Protein AF-A0AAV8Z902-F1 (afdb_monomer)

pLDDT: mean 86.66, std 8.31, range [62.47, 94.75]

Structure (mmCIF, N/CA/C/O backbone):
data_AF-A0AAV8Z902-F1
#
_entry.id   AF-A0AAV8Z902-F1
#
loop_
_atom_site.group_PDB
_atom_site.id
_atom_site.type_symbol
_atom_site.label_atom_id
_atom_site.label_alt_id
_atom_site.label_comp_id
_atom_site.label_asym_id
_atom_site.label_entity_id
_atom_site.label_seq_id
_atom_site.pdbx_PDB_ins_code
_atom_site.Cartn_x
_atom_site.Cartn_y
_atom_site.Cartn_z
_atom_site.occupancy
_atom_site.B_iso_or_equiv
_atom_site.auth_seq_id
_atom_site.auth_comp_id
_atom_site.auth_asym_id
_atom_site.auth_atom_id
_atom_site.pdbx_PDB_model_num
ATOM 1 N N . MET A 1 1 ? -0.332 1.122 -14.052 1.00 78.38 1 MET A N 1
ATOM 2 C CA . MET A 1 1 ? -1.616 1.659 -13.544 1.00 78.38 1 MET A CA 1
ATOM 3 C C . MET A 1 1 ? -2.048 0.790 -12.381 1.00 78.38 1 MET A C 1
ATOM 5 O O . MET A 1 1 ? -1.805 -0.399 -12.481 1.00 78.38 1 MET A O 1
ATOM 9 N N . GLY A 1 2 ? -2.609 1.351 -11.308 1.00 84.31 2 GLY A N 1
ATOM 10 C CA . GLY A 1 2 ? -3.153 0.586 -10.179 1.00 84.31 2 GLY A CA 1
ATOM 11 C C . GLY A 1 2 ? -4.552 1.074 -9.802 1.00 84.31 2 GLY A C 1
ATOM 12 O O . GLY A 1 2 ? -4.830 2.273 -9.896 1.00 84.31 2 GLY A O 1
ATOM 13 N N . LEU A 1 3 ? -5.412 0.143 -9.398 1.00 92.12 3 LEU A N 1
ATOM 14 C CA . LEU A 1 3 ? -6.797 0.368 -8.986 1.00 92.12 3 LEU A CA 1
ATOM 15 C C . LEU A 1 3 ? -6.975 -0.207 -7.577 1.00 92.12 3 LEU A C 1
ATOM 17 O O . LEU A 1 3 ? -6.486 -1.299 -7.299 1.00 92.12 3 LEU A O 1
ATOM 21 N N . LEU A 1 4 ? -7.672 0.514 -6.705 1.00 92.94 4 LEU A N 1
ATOM 22 C CA . LEU A 1 4 ? -8.093 0.023 -5.397 1.00 92.94 4 LEU A CA 1
ATOM 23 C C . LEU A 1 4 ? -9.608 -0.142 -5.389 1.00 92.94 4 LEU A C 1
ATOM 25 O O . LEU A 1 4 ? -10.330 0.810 -5.692 1.00 92.94 4 LEU A O 1
ATOM 29 N N . CYS A 1 5 ? -10.075 -1.322 -4.990 1.00 92.25 5 CYS A N 1
ATOM 30 C CA . CYS A 1 5 ? -11.492 -1.663 -4.923 1.00 92.25 5 CYS A CA 1
ATOM 31 C C . CYS A 1 5 ? -11.886 -2.202 -3.546 1.00 92.25 5 CYS A C 1
ATOM 33 O O . CYS A 1 5 ? -11.049 -2.717 -2.805 1.00 92.25 5 CYS A O 1
ATOM 35 N N . SER A 1 6 ? -13.173 -2.107 -3.212 1.00 91.25 6 SER A N 1
ATOM 36 C CA . SER A 1 6 ? -13.761 -2.863 -2.109 1.00 91.25 6 SER A CA 1
ATOM 37 C C . SER A 1 6 ? -13.967 -4.319 -2.515 1.00 91.25 6 SER A C 1
ATOM 39 O O . SER A 1 6 ? -14.067 -4.640 -3.699 1.00 91.25 6 SER A O 1
ATOM 41 N N . GLY A 1 7 ? -14.140 -5.191 -1.519 1.00 87.31 7 GLY A N 1
ATOM 42 C CA . GLY A 1 7 ? -14.581 -6.569 -1.756 1.00 87.31 7 GLY A CA 1
ATOM 43 C C . GLY A 1 7 ? -15.967 -6.674 -2.409 1.00 87.31 7 GLY A C 1
ATOM 44 O O . GLY A 1 7 ? -16.292 -7.712 -2.969 1.00 87.31 7 GLY A O 1
ATOM 45 N N . GLU A 1 8 ? -16.760 -5.600 -2.386 1.00 90.75 8 GLU A N 1
ATOM 46 C CA . GLU A 1 8 ? -18.079 -5.515 -3.031 1.00 90.75 8 GLU A CA 1
ATOM 47 C C . GLU A 1 8 ? -17.999 -5.057 -4.501 1.00 90.75 8 GLU A C 1
ATOM 49 O O . GLU A 1 8 ? -19.023 -4.949 -5.169 1.00 90.75 8 GLU A O 1
ATOM 54 N N . GLY A 1 9 ? -16.795 -4.776 -5.017 1.00 88.19 9 GLY A N 1
ATOM 55 C CA . GLY A 1 9 ? -16.571 -4.392 -6.414 1.00 88.19 9 GLY A CA 1
ATOM 56 C C . GLY A 1 9 ? -16.594 -2.886 -6.694 1.00 88.19 9 GLY A C 1
ATOM 57 O O . GLY A 1 9 ? -16.490 -2.485 -7.851 1.00 88.19 9 GLY A O 1
ATOM 58 N N . TYR A 1 10 ? -16.681 -2.032 -5.668 1.00 91.00 10 TYR A N 1
ATOM 59 C CA . TYR A 1 10 ? -16.613 -0.578 -5.850 1.00 91.00 10 TYR A CA 1
ATOM 60 C C . TYR A 1 10 ? -15.171 -0.094 -5.952 1.00 91.00 10 TYR A C 1
ATOM 62 O O . TYR A 1 10 ? -14.348 -0.396 -5.090 1.00 91.00 10 TYR A O 1
ATOM 70 N N . THR A 1 11 ? -14.875 0.725 -6.958 1.00 94.06 11 THR A N 1
ATOM 71 C CA . THR A 1 11 ? -13.584 1.413 -7.070 1.00 94.06 11 THR A CA 1
ATOM 72 C C . THR A 1 11 ? -13.492 2.550 -6.057 1.00 94.06 11 THR A C 1
ATOM 74 O O . THR A 1 11 ? -14.282 3.490 -6.098 1.00 94.06 11 THR A O 1
ATOM 77 N N . TRP A 1 12 ? -12.487 2.492 -5.186 1.00 92.75 12 TRP A N 1
ATOM 78 C CA . TRP A 1 12 ? -12.170 3.539 -4.214 1.00 92.75 12 TRP A CA 1
ATOM 79 C C . TRP A 1 12 ? -11.199 4.575 -4.757 1.00 92.75 12 TRP A C 1
ATOM 81 O O . TRP A 1 12 ? -11.341 5.764 -4.479 1.00 92.75 12 TRP A O 1
ATOM 91 N N . ASN A 1 13 ? -10.171 4.124 -5.475 1.00 94.75 13 ASN A N 1
ATOM 92 C CA . ASN A 1 13 ? -9.101 5.001 -5.927 1.00 94.75 13 ASN A CA 1
ATOM 93 C C . ASN A 1 13 ? -8.398 4.426 -7.163 1.00 94.75 13 ASN A C 1
ATOM 95 O O . ASN A 1 13 ? -8.354 3.209 -7.357 1.00 94.75 13 ASN A O 1
ATOM 99 N N . LEU A 1 14 ? -7.827 5.298 -7.993 1.00 92.75 14 LEU A N 1
ATOM 100 C CA . LEU A 1 14 ? -7.084 4.931 -9.195 1.00 92.75 14 LEU A CA 1
ATOM 101 C C . LEU A 1 14 ? -5.851 5.820 -9.337 1.00 92.75 14 LEU A C 1
ATOM 103 O O . LEU A 1 14 ? -5.933 7.041 -9.235 1.00 92.75 14 LEU A O 1
ATOM 107 N N . LYS A 1 15 ? -4.713 5.197 -9.655 1.00 88.81 15 LYS A N 1
ATOM 108 C CA . LYS A 1 15 ? -3.480 5.901 -10.001 1.00 88.81 15 LYS A CA 1
ATOM 109 C C . LYS A 1 15 ? -2.955 5.437 -11.358 1.00 88.81 15 LYS A C 1
ATOM 111 O O . LYS A 1 15 ? -2.536 4.287 -11.543 1.00 88.81 15 LYS A O 1
ATOM 116 N N . LEU A 1 16 ? -2.930 6.369 -12.307 1.00 85.25 16 LEU A N 1
ATOM 117 C CA . LEU A 1 16 ? -2.224 6.214 -13.575 1.00 85.25 16 LEU A CA 1
ATOM 118 C C . LEU A 1 16 ? -0.731 6.445 -13.346 1.00 85.25 16 LEU A C 1
ATOM 120 O O . LEU A 1 16 ? -0.323 7.448 -12.774 1.00 85.25 16 LEU A O 1
ATOM 124 N N . TYR A 1 17 ? 0.079 5.482 -13.778 1.00 79.75 17 TYR A N 1
ATOM 125 C CA . TYR A 1 17 ? 1.529 5.539 -13.645 1.00 79.75 17 TYR A CA 1
ATOM 126 C C . TYR A 1 17 ? 2.161 5.543 -15.031 1.00 79.75 17 TYR A C 1
ATOM 128 O O . TYR A 1 17 ? 2.014 4.566 -15.766 1.00 79.75 17 TYR A O 1
ATOM 136 N N . CYS A 1 18 ? 2.874 6.622 -15.357 1.00 83.19 18 CYS A N 1
ATOM 137 C CA . CYS A 1 18 ? 3.453 6.865 -16.683 1.00 83.19 18 CYS A CA 1
ATOM 138 C C . CYS A 1 18 ? 4.991 6.737 -16.711 1.00 83.19 18 CYS A C 1
ATOM 140 O O . CYS A 1 18 ? 5.639 7.290 -17.595 1.00 83.19 18 CYS A O 1
ATOM 142 N N . GLY A 1 19 ? 5.604 6.062 -15.730 1.00 74.19 19 GLY A N 1
ATOM 143 C CA . GLY A 1 19 ? 7.038 5.725 -15.754 1.00 74.19 19 GLY A CA 1
ATOM 144 C C . GLY A 1 19 ? 8.017 6.807 -15.282 1.00 74.19 19 GLY A C 1
ATOM 145 O O . GLY A 1 19 ? 9.203 6.513 -15.149 1.00 74.19 19 GLY A O 1
ATOM 146 N N . LYS A 1 20 ? 7.553 8.036 -15.016 1.00 71.56 20 LYS A N 1
ATOM 147 C CA . LYS A 1 20 ? 8.415 9.176 -14.635 1.00 71.56 20 LYS A CA 1
ATOM 148 C C . LYS A 1 20 ? 8.528 9.413 -13.127 1.00 71.56 20 LYS A C 1
ATOM 150 O O . LYS A 1 20 ? 9.455 10.075 -12.681 1.00 71.56 20 LYS A O 1
ATOM 155 N N . GLU A 1 21 ? 7.618 8.850 -12.341 1.00 67.75 21 GLU A N 1
ATOM 156 C CA . GLU A 1 21 ? 7.649 8.923 -10.880 1.00 67.75 21 GLU A CA 1
ATOM 157 C C . GLU A 1 21 ? 8.500 7.760 -10.352 1.00 67.75 21 GLU A C 1
ATOM 159 O O . GLU A 1 21 ? 8.004 6.657 -10.121 1.00 67.75 21 GLU A O 1
ATOM 164 N N . LYS A 1 22 ? 9.813 7.957 -10.240 1.00 62.47 22 LYS A N 1
ATOM 165 C CA . LYS A 1 22 ? 10.689 7.021 -9.528 1.00 62.47 22 LYS A CA 1
ATOM 166 C C . LYS A 1 22 ? 11.196 7.714 -8.278 1.00 62.47 22 LYS A C 1
ATOM 168 O O . LYS A 1 22 ? 12.055 8.583 -8.356 1.00 62.47 22 LYS A O 1
ATOM 173 N N . ASP A 1 23 ? 10.637 7.324 -7.143 1.00 66.44 23 ASP A N 1
ATOM 174 C CA . ASP A 1 23 ? 11.254 7.613 -5.859 1.00 66.44 23 ASP A CA 1
ATOM 175 C C . ASP A 1 23 ? 12.397 6.609 -5.664 1.00 66.44 23 ASP A C 1
ATOM 177 O O . ASP A 1 23 ? 12.192 5.404 -5.811 1.00 66.44 23 ASP A O 1
ATOM 181 N N . ALA A 1 24 ? 13.610 7.087 -5.392 1.00 64.75 24 ALA A N 1
ATOM 182 C CA . ALA A 1 24 ? 14.765 6.212 -5.189 1.00 64.75 24 ALA A CA 1
ATOM 183 C C . ALA A 1 24 ? 14.652 5.390 -3.892 1.00 64.75 24 ALA A C 1
ATOM 185 O O . ALA A 1 24 ? 15.332 4.377 -3.745 1.00 64.75 24 ALA A O 1
ATOM 186 N N . SER A 1 25 ? 13.795 5.817 -2.958 1.00 67.94 25 SER A N 1
ATOM 187 C CA . SER A 1 25 ? 13.664 5.225 -1.625 1.00 67.94 25 SER A CA 1
ATOM 188 C C . SER A 1 25 ? 12.684 4.049 -1.542 1.00 67.94 25 SER A C 1
ATOM 190 O O . SER A 1 25 ? 12.698 3.313 -0.555 1.00 67.94 25 SER A O 1
ATOM 192 N N . ALA A 1 26 ? 11.834 3.841 -2.554 1.00 68.31 26 ALA A N 1
ATOM 193 C CA . ALA A 1 26 ? 10.803 2.809 -2.519 1.00 68.31 26 ALA A CA 1
ATOM 194 C C . ALA A 1 26 ? 10.494 2.234 -3.904 1.00 68.31 26 ALA A C 1
ATOM 196 O O . ALA A 1 26 ? 10.549 2.918 -4.925 1.00 68.31 26 ALA A O 1
ATOM 197 N N .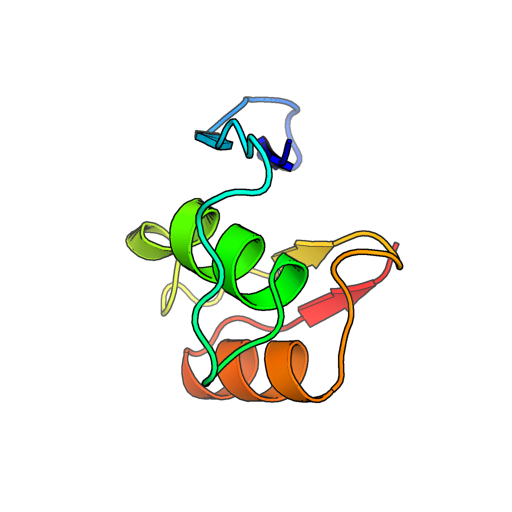 SER A 1 27 ? 10.115 0.953 -3.936 1.00 84.31 27 SER A N 1
ATOM 198 C CA . SER A 1 27 ? 9.684 0.320 -5.180 1.00 84.31 27 SER A CA 1
ATOM 199 C C . SER A 1 27 ? 8.397 0.976 -5.700 1.00 84.31 27 SER A C 1
ATOM 201 O O . SER A 1 27 ? 7.496 1.322 -4.929 1.00 84.31 27 SER A O 1
ATOM 203 N N . VAL A 1 28 ? 8.295 1.126 -7.024 1.00 87.19 28 VAL A N 1
ATOM 204 C CA . VAL A 1 28 ? 7.099 1.678 -7.683 1.00 87.19 28 VAL A CA 1
ATOM 205 C C . VAL A 1 28 ? 5.814 0.954 -7.243 1.00 87.19 28 VAL A C 1
ATOM 207 O O . VAL A 1 28 ? 4.853 1.649 -6.903 1.00 87.19 28 VAL A O 1
ATOM 210 N N . PRO A 1 29 ? 5.765 -0.394 -7.177 1.00 88.19 29 PRO A N 1
ATOM 211 C CA . PRO A 1 29 ? 4.566 -1.093 -6.725 1.00 88.19 29 PRO A CA 1
ATOM 212 C C . PRO A 1 29 ? 4.189 -0.773 -5.272 1.00 88.19 29 PRO A C 1
ATOM 214 O O . PRO A 1 29 ? 3.022 -0.497 -5.002 1.00 88.19 29 PRO A O 1
ATOM 217 N N . THR A 1 30 ? 5.163 -0.704 -4.354 1.00 90.12 30 THR A N 1
ATOM 218 C CA . THR A 1 30 ? 4.905 -0.309 -2.957 1.00 90.12 30 THR A CA 1
ATOM 219 C C . THR A 1 30 ? 4.285 1.085 -2.884 1.00 90.12 30 THR A C 1
ATOM 221 O O . THR A 1 30 ? 3.278 1.275 -2.206 1.00 90.12 30 THR A O 1
ATOM 224 N N . ASN A 1 31 ? 4.854 2.058 -3.600 1.00 89.81 31 ASN A N 1
ATOM 225 C CA . ASN A 1 31 ? 4.349 3.430 -3.580 1.00 89.81 31 ASN A CA 1
ATOM 226 C C . ASN A 1 31 ? 2.926 3.529 -4.128 1.00 89.81 31 ASN A C 1
ATOM 228 O O . ASN A 1 31 ? 2.114 4.272 -3.583 1.00 89.81 31 ASN A O 1
ATOM 232 N N . ILE A 1 32 ? 2.604 2.767 -5.174 1.00 91.06 32 ILE A N 1
ATOM 233 C CA . ILE A 1 32 ? 1.242 2.715 -5.711 1.00 91.06 32 ILE A CA 1
ATOM 234 C C . ILE A 1 32 ? 0.262 2.231 -4.635 1.00 91.06 32 ILE A C 1
ATOM 236 O O . ILE A 1 32 ? -0.753 2.890 -4.421 1.00 91.06 32 ILE A O 1
ATOM 240 N N . VAL A 1 33 ? 0.571 1.139 -3.927 1.00 91.88 33 VAL A N 1
ATOM 241 C CA . VAL A 1 33 ? -0.322 0.581 -2.894 1.00 91.88 33 VAL A CA 1
ATOM 242 C C . VAL A 1 33 ? -0.527 1.550 -1.730 1.00 91.88 33 VAL A C 1
ATOM 244 O O . VAL A 1 33 ? -1.667 1.760 -1.313 1.00 91.88 33 VAL A O 1
ATOM 247 N N . ILE A 1 34 ? 0.549 2.169 -1.236 1.00 91.81 34 ILE A N 1
ATOM 248 C CA . ILE A 1 34 ? 0.479 3.120 -0.118 1.00 91.81 34 ILE A CA 1
ATOM 249 C C . ILE A 1 34 ? -0.356 4.346 -0.495 1.00 91.81 34 ILE A C 1
ATOM 251 O O . ILE A 1 34 ? -1.241 4.728 0.262 1.00 91.81 34 ILE A O 1
ATOM 255 N N . ILE A 1 35 ? -0.132 4.921 -1.681 1.00 92.12 35 ILE A N 1
ATOM 256 C CA . ILE A 1 35 ? -0.877 6.101 -2.147 1.00 92.12 35 ILE A CA 1
ATOM 257 C C . ILE A 1 35 ? -2.355 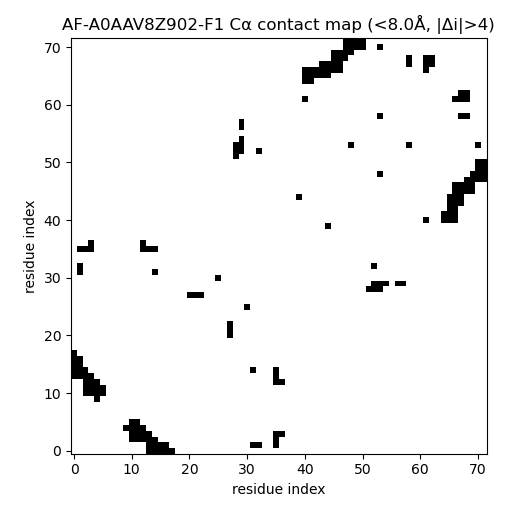5.774 -2.351 1.00 92.12 35 ILE A C 1
ATOM 259 O O . ILE A 1 35 ? -3.225 6.539 -1.945 1.00 92.12 35 ILE A O 1
ATOM 263 N N . LEU A 1 36 ? -2.660 4.634 -2.976 1.00 93.94 36 LEU A N 1
ATOM 264 C CA . LEU A 1 36 ? -4.047 4.240 -3.199 1.00 93.94 36 LEU A CA 1
ATOM 265 C C . LEU A 1 36 ? -4.794 4.035 -1.877 1.00 93.94 36 LEU A C 1
ATOM 267 O O . LEU A 1 36 ? -5.954 4.433 -1.773 1.00 93.94 36 LEU A O 1
ATOM 271 N N . SER A 1 37 ? -4.117 3.451 -0.886 1.00 93.00 37 SER A N 1
ATOM 272 C CA . SER A 1 37 ? -4.703 3.037 0.391 1.00 93.00 37 SER A CA 1
ATOM 273 C C . SER A 1 37 ? -4.626 4.093 1.492 1.00 93.00 37 SER A C 1
ATOM 275 O O . SER A 1 37 ? -5.165 3.848 2.563 1.00 93.00 37 SER A O 1
ATOM 277 N N . GLU A 1 38 ? -3.995 5.250 1.265 1.00 93.38 38 GLU A N 1
ATOM 278 C CA . GLU A 1 38 ? -3.622 6.235 2.298 1.00 93.38 38 GLU A CA 1
ATOM 279 C C . GLU A 1 38 ? -4.752 6.560 3.290 1.00 93.38 38 GLU A C 1
ATOM 281 O O . GLU A 1 38 ? -4.536 6.578 4.498 1.00 93.38 38 GLU A O 1
ATOM 286 N N . LYS A 1 39 ? -5.978 6.750 2.788 1.00 92.44 39 LYS A N 1
ATOM 287 C CA . LYS A 1 39 ? -7.159 7.087 3.604 1.00 92.44 39 LYS A CA 1
ATOM 288 C C . LYS A 1 39 ? -7.762 5.910 4.374 1.00 92.44 39 LYS A C 1
ATOM 290 O O . LYS A 1 39 ? -8.646 6.127 5.194 1.00 92.44 39 LYS A O 1
ATOM 295 N N . LEU A 1 40 ? -7.350 4.687 4.061 1.00 92.50 40 LEU A N 1
ATOM 296 C CA . LEU A 1 40 ? -7.836 3.440 4.656 1.00 92.50 40 LEU A CA 1
ATOM 297 C C . LEU A 1 40 ? -6.805 2.792 5.586 1.00 92.50 40 LEU A C 1
ATOM 299 O O . LEU A 1 40 ? -7.150 1.842 6.291 1.00 92.50 40 LEU A O 1
ATOM 303 N N . LEU A 1 41 ? -5.565 3.290 5.585 1.00 93.25 41 LEU A N 1
ATOM 304 C CA . LEU A 1 41 ? -4.536 2.866 6.527 1.00 93.25 41 LE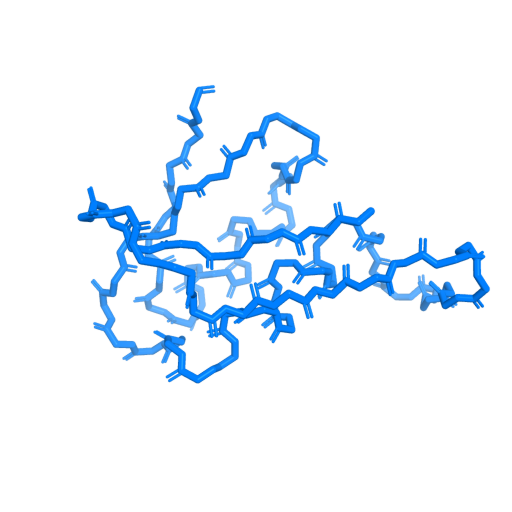U A CA 1
ATOM 305 C C . LEU A 1 41 ? -4.990 3.133 7.966 1.00 93.25 41 LEU A C 1
ATOM 307 O O . LEU A 1 41 ? -5.803 4.020 8.225 1.00 93.25 41 LEU A O 1
ATOM 311 N N . ASP A 1 42 ? -4.465 2.341 8.899 1.00 93.88 42 ASP A N 1
ATOM 312 C CA . ASP A 1 42 ? -4.745 2.417 10.338 1.00 93.88 42 ASP A CA 1
ATOM 313 C C . ASP A 1 42 ? -6.191 2.081 10.751 1.00 93.88 42 ASP A C 1
ATOM 315 O O . ASP A 1 42 ? -6.534 2.199 11.926 1.00 93.88 42 ASP A O 1
ATOM 319 N N . GLN A 1 43 ? -7.031 1.613 9.820 1.00 93.38 43 GLN A N 1
ATOM 320 C CA . GLN A 1 43 ? -8.428 1.230 10.080 1.00 93.38 43 GLN A CA 1
ATOM 321 C C . GLN A 1 43 ? -8.633 -0.277 10.296 1.00 93.38 43 GLN A C 1
ATOM 323 O O . GLN A 1 43 ? 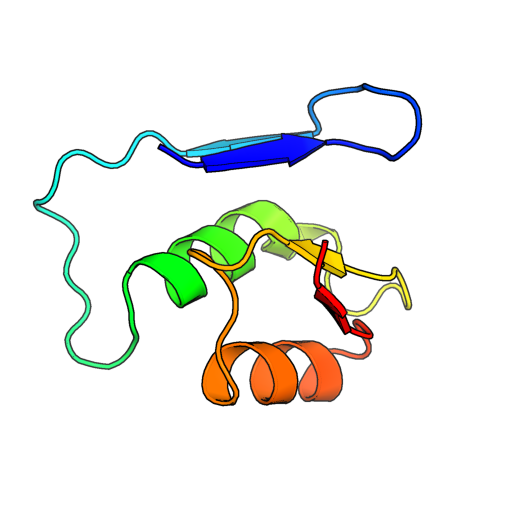-9.758 -0.757 10.177 1.00 93.38 43 GLN A O 1
ATOM 328 N N . GLU A 1 44 ? -7.564 -1.046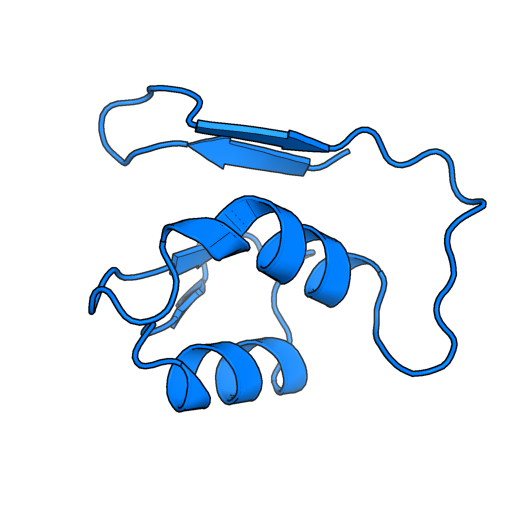 10.530 1.00 90.06 44 GLU A N 1
ATOM 329 C CA . GLU A 1 44 ? -7.633 -2.505 10.753 1.00 90.06 44 GLU A CA 1
ATOM 330 C C . GLU A 1 44 ? -8.245 -3.286 9.575 1.00 90.06 44 GLU A C 1
ATOM 332 O O . GLU A 1 44 ? -8.689 -4.429 9.697 1.00 90.06 44 GLU A O 1
ATOM 337 N N . ARG A 1 45 ? -8.234 -2.676 8.384 1.00 88.44 45 ARG A N 1
ATOM 338 C CA . ARG A 1 45 ? -8.678 -3.300 7.137 1.00 88.44 45 ARG A CA 1
ATOM 339 C C . ARG A 1 45 ? -7.588 -4.210 6.589 1.00 88.44 45 ARG A C 1
ATOM 341 O O . ARG A 1 45 ? -6.404 -3.906 6.677 1.00 88.44 45 ARG A O 1
ATOM 348 N N . THR A 1 46 ? -7.996 -5.314 5.968 1.00 91.94 46 THR A N 1
ATOM 349 C CA . THR A 1 46 ? -7.057 -6.201 5.272 1.00 91.94 46 THR A CA 1
ATOM 350 C C . THR A 1 46 ? -6.824 -5.700 3.850 1.00 91.94 46 THR A C 1
ATOM 352 O O . THR A 1 46 ? -7.773 -5.576 3.076 1.00 91.94 46 THR A O 1
ATOM 355 N N . ALA A 1 47 ? -5.567 -5.435 3.505 1.00 91.19 47 ALA A N 1
ATOM 356 C CA . ALA A 1 47 ? -5.153 -5.147 2.141 1.00 91.19 47 ALA A CA 1
ATOM 357 C C . ALA A 1 47 ? -4.904 -6.457 1.387 1.00 91.19 47 ALA A C 1
ATOM 359 O O . ALA A 1 47 ? -4.219 -7.356 1.883 1.00 91.19 47 ALA A O 1
ATOM 360 N N . ILE A 1 48 ? -5.454 -6.542 0.179 1.00 90.81 48 ILE A N 1
ATOM 361 C CA . ILE A 1 48 ? -5.274 -7.671 -0.726 1.00 90.81 48 ILE A CA 1
ATOM 362 C C . ILE A 1 48 ? -4.631 -7.138 -2.003 1.00 90.81 48 ILE A C 1
ATOM 364 O O . ILE A 1 48 ? -5.167 -6.213 -2.614 1.00 90.81 48 ILE A O 1
ATOM 368 N N . THR A 1 49 ? -3.485 -7.690 -2.398 1.00 90.50 49 THR A N 1
ATOM 369 C CA . THR A 1 49 ? -2.785 -7.272 -3.622 1.00 90.50 49 THR A CA 1
ATOM 370 C C . THR A 1 49 ? -2.368 -8.469 -4.461 1.00 90.50 49 THR A C 1
ATOM 372 O O . THR A 1 49 ? -2.275 -9.578 -3.950 1.00 90.50 49 THR A O 1
ATOM 375 N N . ASP A 1 50 ? -2.079 -8.237 -5.740 1.00 87.31 50 ASP A N 1
ATOM 376 C CA . ASP A 1 50 ? -1.467 -9.250 -6.600 1.00 87.31 50 ASP A CA 1
ATOM 377 C C . ASP A 1 50 ? 0.044 -9.420 -6.325 1.00 87.31 50 ASP A C 1
ATOM 379 O O . ASP A 1 50 ? 0.671 -8.658 -5.576 1.00 87.31 50 ASP A O 1
ATOM 383 N N . ASN A 1 51 ? 0.648 -10.408 -6.988 1.00 86.44 51 ASN A N 1
ATOM 384 C CA . ASN A 1 51 ? 2.084 -10.688 -6.916 1.00 86.44 51 ASN A CA 1
ATOM 385 C C . ASN A 1 51 ? 2.975 -9.524 -7.382 1.00 86.44 51 ASN A C 1
ATOM 387 O O . ASN A 1 51 ? 4.089 -9.384 -6.886 1.00 86.44 51 ASN A O 1
ATOM 391 N N . TRP A 1 52 ? 2.516 -8.693 -8.321 1.00 85.00 52 TRP A N 1
ATOM 392 C CA . TRP A 1 52 ? 3.289 -7.563 -8.846 1.00 85.00 52 TRP A CA 1
ATOM 393 C C . TRP A 1 52 ? 3.414 -6.433 -7.819 1.00 85.00 52 TRP A C 1
ATOM 395 O O . TRP A 1 52 ? 4.441 -5.754 -7.749 1.00 85.00 52 TRP A O 1
ATOM 405 N N . TYR A 1 53 ? 2.380 -6.240 -7.001 1.00 83.00 53 TYR A N 1
ATOM 406 C CA . TYR A 1 53 ? 2.373 -5.276 -5.904 1.00 83.00 53 TYR A CA 1
ATOM 407 C C . TYR A 1 53 ? 2.949 -5.828 -4.596 1.00 83.00 53 TYR A C 1
ATOM 409 O O . TYR A 1 53 ? 3.320 -5.047 -3.719 1.00 83.00 53 TYR A O 1
ATOM 417 N N . THR A 1 54 ? 3.087 -7.147 -4.471 1.00 87.19 54 THR A N 1
ATOM 418 C CA . THR A 1 54 ? 3.542 -7.808 -3.244 1.00 87.19 54 THR A CA 1
ATOM 419 C C . THR A 1 54 ? 5.057 -7.705 -3.044 1.00 87.19 54 THR A C 1
ATOM 421 O O . THR A 1 54 ? 5.857 -8.020 -3.920 1.00 87.19 54 THR A O 1
ATOM 424 N N . SER A 1 55 ? 5.480 -7.306 -1.842 1.00 89.19 55 SER A N 1
ATOM 425 C CA . SER A 1 55 ? 6.880 -7.384 -1.401 1.00 89.19 55 SER A CA 1
ATOM 426 C C . SER A 1 55 ? 6.970 -7.426 0.124 1.00 89.19 55 SER A C 1
ATOM 428 O O . SER A 1 55 ? 6.084 -6.916 0.810 1.00 89.19 55 SER A O 1
A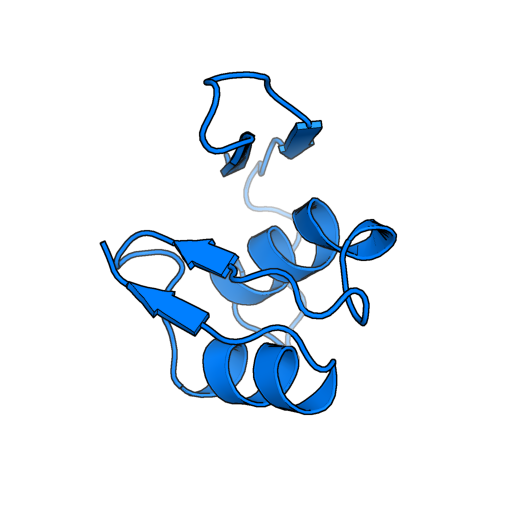TOM 430 N N . LEU A 1 56 ? 8.068 -7.967 0.669 1.00 88.62 56 LEU A N 1
ATOM 431 C CA . LEU A 1 56 ? 8.307 -7.967 2.121 1.00 88.62 56 LEU A CA 1
ATOM 432 C C . LEU A 1 56 ? 8.323 -6.539 2.693 1.00 88.62 56 LEU A C 1
ATOM 434 O O . LEU A 1 56 ? 7.780 -6.280 3.762 1.00 88.62 56 LEU A O 1
ATOM 438 N N . HIS A 1 57 ? 8.899 -5.595 1.945 1.00 89.44 57 HIS A N 1
ATOM 439 C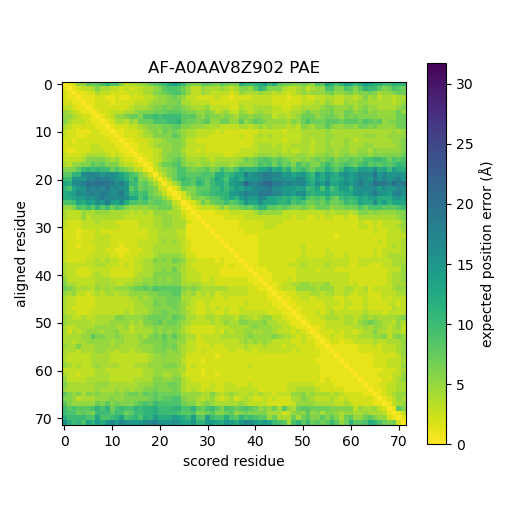 CA . HIS A 1 57 ? 8.923 -4.187 2.327 1.00 89.44 57 HIS A CA 1
ATOM 440 C C . HIS A 1 57 ? 7.513 -3.582 2.418 1.00 89.44 57 HIS A C 1
ATOM 442 O O . HIS A 1 57 ? 7.222 -2.862 3.372 1.00 89.44 57 HIS A O 1
ATOM 448 N N . LEU A 1 58 ? 6.629 -3.890 1.460 1.00 90.75 58 LEU A N 1
ATOM 449 C CA . LEU A 1 58 ? 5.231 -3.462 1.521 1.00 90.75 58 LEU A CA 1
ATOM 450 C C . LEU A 1 58 ? 4.513 -4.083 2.724 1.00 90.75 58 LEU A C 1
ATOM 452 O O . LEU A 1 58 ? 3.836 -3.361 3.451 1.00 90.75 58 LEU A O 1
ATOM 456 N N . ALA A 1 59 ? 4.675 -5.390 2.941 1.00 91.12 59 ALA A N 1
ATOM 457 C CA . ALA A 1 59 ? 4.022 -6.093 4.041 1.00 91.12 59 ALA A CA 1
ATOM 458 C C . ALA A 1 59 ? 4.374 -5.462 5.397 1.00 91.12 59 ALA A C 1
ATOM 460 O O . ALA A 1 59 ? 3.473 -5.147 6.170 1.00 91.12 59 ALA A O 1
ATOM 461 N N . ASN A 1 60 ? 5.657 -5.179 5.643 1.00 91.50 60 ASN A N 1
ATOM 462 C CA . ASN A 1 60 ? 6.095 -4.510 6.870 1.00 91.50 60 ASN A CA 1
ATOM 463 C C . ASN A 1 60 ? 5.473 -3.111 7.014 1.00 91.50 60 ASN A C 1
ATOM 465 O O . ASN A 1 60 ? 4.903 -2.805 8.055 1.00 91.50 60 ASN A O 1
ATOM 469 N N . LYS A 1 61 ? 5.479 -2.295 5.949 1.00 91.56 61 LYS A N 1
ATOM 470 C CA . LYS A 1 61 ? 4.863 -0.955 5.974 1.00 91.56 61 LYS A CA 1
ATOM 471 C C . LYS A 1 61 ? 3.367 -0.980 6.289 1.00 91.56 61 LYS A C 1
ATOM 473 O O . LYS A 1 61 ? 2.873 -0.084 6.966 1.00 91.56 61 LYS A O 1
ATOM 478 N N . LEU A 1 62 ? 2.637 -1.961 5.765 1.00 91.88 62 LEU A N 1
ATOM 479 C CA . LEU A 1 62 ? 1.205 -2.098 6.020 1.00 91.88 62 LEU A CA 1
ATOM 480 C C . LEU A 1 62 ? 0.937 -2.594 7.449 1.00 91.88 62 LEU A C 1
ATOM 482 O O . LEU A 1 62 ? 0.045 -2.073 8.118 1.00 91.88 62 LEU A O 1
ATOM 486 N N . LEU A 1 63 ? 1.749 -3.531 7.950 1.00 91.50 63 LEU A N 1
ATOM 487 C CA . LEU A 1 63 ? 1.669 -4.016 9.331 1.00 91.50 63 LEU A CA 1
ATOM 488 C C . LEU A 1 63 ? 1.942 -2.905 10.353 1.00 91.50 63 LEU A C 1
ATOM 490 O O . LEU A 1 63 ? 1.172 -2.766 11.303 1.00 91.50 63 LEU A O 1
ATOM 494 N N . ASP A 1 64 ? 2.948 -2.058 10.110 1.00 92.56 64 ASP A N 1
ATOM 495 C CA . ASP A 1 64 ? 3.246 -0.881 10.943 1.00 92.56 64 ASP A CA 1
ATOM 496 C C . ASP A 1 64 ? 2.058 0.098 11.019 1.00 92.56 64 ASP A C 1
ATOM 498 O O . ASP A 1 64 ? 1.909 0.846 11.985 1.00 92.56 64 ASP A O 1
ATOM 502 N N . ARG A 1 65 ? 1.182 0.070 10.008 1.00 93.44 65 ARG A N 1
ATOM 503 C CA . ARG A 1 65 ? -0.022 0.904 9.873 1.00 93.44 65 ARG A CA 1
ATOM 504 C C . ARG A 1 65 ? -1.311 0.137 10.162 1.00 93.44 65 ARG A C 1
ATOM 506 O O . ARG A 1 65 ? -2.353 0.415 9.566 1.00 93.44 65 ARG A O 1
ATOM 513 N N . LYS A 1 66 ? -1.238 -0.893 11.015 1.00 91.38 66 LYS A N 1
ATOM 514 C CA . LYS A 1 66 ? -2.373 -1.743 11.430 1.00 91.38 66 LYS A CA 1
ATOM 515 C C . LYS A 1 66 ? -3.231 -2.233 10.257 1.00 91.38 66 LYS A C 1
ATOM 517 O O . LYS A 1 66 ? -4.445 -2.342 10.369 1.00 91.38 66 LYS A O 1
ATOM 522 N N . THR A 1 67 ? -2.616 -2.488 9.110 1.00 91.44 67 THR A N 1
ATOM 523 C CA . THR A 1 67 ? -3.302 -2.891 7.882 1.00 91.44 67 THR A CA 1
ATOM 524 C C . THR A 1 67 ? -2.768 -4.269 7.497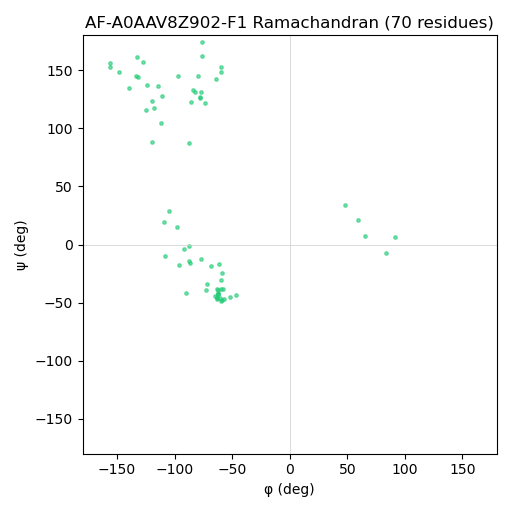 1.00 91.44 67 THR A C 1
ATOM 526 O O . THR A 1 67 ? -1.756 -4.364 6.807 1.00 91.44 67 THR A O 1
ATOM 529 N N . PRO A 1 68 ? -3.359 -5.369 7.996 1.00 86.56 68 PRO A N 1
ATOM 530 C CA . PRO A 1 68 ? -2.875 -6.708 7.681 1.00 86.56 68 PRO A CA 1
ATOM 531 C C . PRO A 1 68 ? -2.918 -6.988 6.174 1.00 86.56 68 PRO A C 1
ATOM 533 O O . PRO A 1 68 ? -3.768 -6.484 5.442 1.00 86.56 68 PRO A O 1
ATOM 536 N N . PHE A 1 69 ? -1.978 -7.808 5.715 1.00 83.00 69 PHE A N 1
ATOM 537 C CA . PHE A 1 69 ? -1.698 -8.044 4.302 1.00 83.00 69 PHE A CA 1
ATOM 538 C C . PHE A 1 69 ? -2.015 -9.495 3.899 1.00 83.00 69 PHE A C 1
ATOM 540 O O . PHE A 1 69 ? -1.643 -10.432 4.609 1.00 83.00 69 PHE A O 1
ATOM 547 N N . ARG A 1 70 ? -2.661 -9.691 2.741 1.00 79.62 70 ARG A N 1
ATOM 548 C CA . ARG A 1 70 ? -2.805 -10.989 2.056 1.00 79.62 70 ARG A CA 1
ATOM 54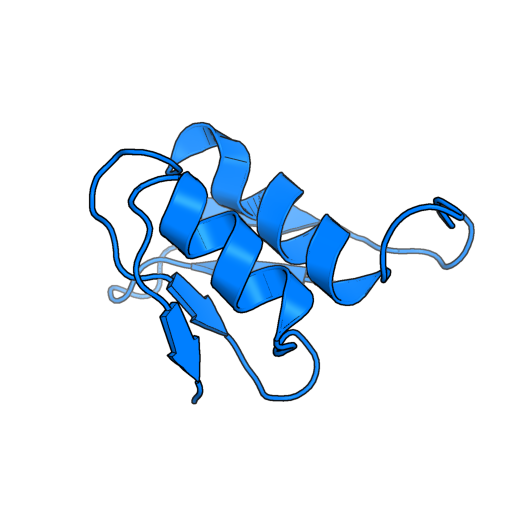9 C C . ARG A 1 70 ? -2.488 -10.850 0.562 1.00 79.62 70 ARG A C 1
ATOM 551 O O . ARG A 1 70 ? -2.812 -9.839 -0.052 1.00 79.62 70 ARG A O 1
ATOM 558 N N . ASN A 1 71 ? -1.885 -11.885 -0.014 1.00 74.56 71 ASN A N 1
ATOM 559 C CA . ASN A 1 71 ? -1.619 -11.987 -1.451 1.00 74.56 71 ASN A CA 1
ATOM 560 C C . ASN A 1 71 ? -2.726 -12.813 -2.137 1.00 74.56 71 ASN A C 1
ATOM 562 O O . ASN A 1 71 ? -3.240 -13.743 -1.505 1.00 74.56 71 ASN A O 1
ATOM 566 N N . LEU A 1 72 ? -3.091 -12.457 -3.374 1.00 64.31 72 LEU A N 1
ATOM 567 C CA . LEU A 1 72 ? -4.032 -13.199 -4.234 1.00 64.31 72 LEU A CA 1
ATOM 568 C C . LEU A 1 72 ? -3.369 -14.363 -4.974 1.00 64.31 72 LEU A C 1
ATOM 570 O O . LEU A 1 72 ? -2.218 -14.205 -5.440 1.00 64.31 72 LEU A O 1
#

Mean predicted aligned error: 4.76 Å

Secondary structure (DSSP, 8-state):
-EEEE-TTS-EEEEE---S----TTS-HHHHHHHHHHTTTTTS-PPEEE-TTT--HHHHHHHHHTT--EEE-

Nearest PDB structures (foldseek):
  6x68-assembly1_C  TM=8.258E-01  e=1.732E-01  Trichoplusia ni
  7txb-assembly2_A  TM=4.626E-01  e=4.563E-01  Mycobacterium tuberculosis
  3ff4-assembly1_A  TM=6.689E-01  e=4.175E+00  Cytophaga hutchinsonii ATCC 33406
  3qp9-assembly3_C  TM=6.046E-01  e=3.635E+00  Streptomyces venezuelae
  8wk7-assembly3_C  TM=2.849E-01  e=7.260E+00  Kluyveromyces marxianus

InterPro domains:
  IPR029526 PiggyBac transposable element-derived protein [PF13843] (3-67)

Radius of gyration: 11.69 Å; Cα contacts (8 Å, |Δi|>4): 93; chains: 1; bounding box: 33×22×28 Å

Organism: NCBI:txid1586634

Sequence (72 aa):
MGLLCSGEGYTWNLKLYCGKEKDASASVPTNIVIILSEKLLDQERTAITDNWYTSLHLANKLLDRKTPFRNL

Solvent-accessible surface area (backbone atoms only — not comparable to full-atom values): 4462 Å² total; per-residue (Å²): 103,51,77,38,63,48,99,88,70,49,78,77,35,76,47,86,64,88,85,77,84,74,60,92,90,52,56,64,45,41,51,51,52,50,65,59,39,56,93,56,53,63,65,69,42,72,48,75,39,48,73,83,47,56,47,73,69,41,48,50,58,31,48,80,33,47,19,47,74,48,77,107

Foldseek 3Di:
DDWDADPVGHTDDDDDDDPPDDDVVDDPLLVRQCVSCVVVFLVLAEDEDEPVSDDPVSQVVRVVRNHHYDYD